Protein AF-M0CZT0-F1 (afdb_monomer_lite)

pLDDT: mean 74.94, std 19.41, range [30.17, 92.62]

Secondary structure (DSSP, 8-state):
------PPP---------SS-----PPPPP--SS-SHHHHHHHHHHHHTTS--TTPPEE--SSSHHHHHHHTT--EE--STTHHHHHHHHHHHHHHHHHHHHH----HHHHHHHHHHHHHIIIII---GGGTT--HHHH--

Radius of gyration: 19.96 Å; chains: 1; bounding box: 60×38×50 Å

Sequence (141 aa):
MVNSLLERPSTSRSASSHNGFIRLRAPFAELFKRHGTDPAAAFLHGVVEKHDCEDTVFLVDQFGYRTALSRLGLSGWVDYTNRNLIKEWFHTLKMRVDRFHNSWVGSRLSVCQWIALFIHYYNDQRPHQALNGRRPVEEVN

InterPro domains:
  IPR012337 Ribonuclease H-like superfamily [SSF53098] (55-138)

Foldseek 3Di:
DDDDDDDDDDPDDDDDDDDPDPPPVQDFDDDDPDDFQVVLLVVVVVVVVVAPCVVPEDADDDDRNVVSCVVVVHHYDHDDPPVPVVVVVVVVVVVVVVVCCVVDVDDPVVVRRVVSVVCCCQAPPAQDVVVVGDHNVVVGD

Structure (mmCIF, N/CA/C/O backbone):
data_AF-M0CZT0-F1
#
_entry.id   AF-M0CZT0-F1
#
loop_
_atom_site.group_PDB
_atom_site.id
_atom_site.type_symbol
_atom_site.label_atom_id
_atom_site.label_alt_id
_atom_site.label_comp_id
_atom_site.label_asym_id
_atom_site.label_entity_id
_atom_site.label_seq_id
_atom_site.pdbx_PDB_ins_code
_atom_site.Cartn_x
_atom_site.Cartn_y
_atom_site.Cartn_z
_atom_site.occupancy
_atom_site.B_iso_or_equiv
_atom_site.auth_seq_id
_atom_site.auth_comp_id
_atom_site.auth_asym_id
_atom_site.auth_atom_id
_atom_site.pdbx_PDB_model_num
ATOM 1 N N . MET A 1 1 ? -41.403 13.357 -18.888 1.00 36.09 1 MET A N 1
ATOM 2 C CA . MET A 1 1 ? -41.612 11.971 -19.351 1.00 36.09 1 MET A CA 1
ATOM 3 C C . MET A 1 1 ? -40.492 11.659 -20.339 1.00 36.09 1 MET A C 1
ATOM 5 O O . MET A 1 1 ? -40.432 12.296 -21.374 1.00 36.09 1 MET A O 1
ATOM 9 N N . VAL A 1 2 ? -39.549 10.834 -19.871 1.00 35.09 2 VAL A N 1
ATOM 10 C CA . VAL A 1 2 ? -38.412 10.114 -20.494 1.00 35.09 2 VAL A CA 1
ATOM 11 C C . VAL A 1 2 ? -37.753 10.651 -21.783 1.00 35.09 2 VAL A C 1
ATOM 13 O O . VAL A 1 2 ? -38.339 10.657 -22.859 1.00 35.09 2 VAL A O 1
ATOM 16 N N . ASN A 1 3 ? -36.463 10.980 -21.631 1.00 30.17 3 ASN A N 1
ATOM 17 C CA . ASN A 1 3 ? -35.462 11.281 -22.657 1.00 30.17 3 ASN A CA 1
ATOM 18 C C . ASN A 1 3 ? -34.807 10.012 -23.248 1.00 30.17 3 ASN A C 1
ATOM 20 O O . ASN A 1 3 ? -34.552 9.049 -22.531 1.00 30.17 3 ASN A O 1
ATOM 24 N N . SER A 1 4 ? -34.476 10.111 -24.540 1.00 34.97 4 SER A N 1
ATOM 25 C CA . SER A 1 4 ? -33.361 9.505 -25.297 1.00 34.97 4 SER A CA 1
ATOM 26 C C . SER A 1 4 ? -32.966 8.034 -25.060 1.00 34.97 4 SER A C 1
ATOM 28 O O . SER A 1 4 ? -32.257 7.693 -24.113 1.00 34.97 4 SER A O 1
ATOM 30 N N . LEU A 1 5 ? -33.292 7.202 -26.052 1.00 35.22 5 LEU A N 1
ATOM 31 C CA . LEU A 1 5 ? -32.702 5.889 -26.312 1.00 35.22 5 LEU A CA 1
ATOM 32 C C . LEU A 1 5 ? -31.258 6.050 -26.822 1.00 35.22 5 LEU A C 1
ATOM 34 O O . LEU A 1 5 ? -31.036 6.411 -27.975 1.00 35.22 5 LEU A O 1
ATOM 38 N N . LEU A 1 6 ? -30.282 5.777 -25.958 1.00 36.22 6 LEU A N 1
ATOM 39 C CA . LEU A 1 6 ? -28.913 5.452 -26.355 1.00 36.22 6 LEU A CA 1
ATOM 40 C C . LEU A 1 6 ? -28.844 3.943 -26.591 1.00 36.22 6 LEU A C 1
ATOM 42 O O . LEU A 1 6 ? -29.048 3.144 -25.673 1.00 36.22 6 LEU A O 1
ATOM 46 N N . GLU A 1 7 ? -28.593 3.569 -27.842 1.00 32.47 7 GLU A N 1
ATOM 47 C CA . GLU A 1 7 ? -28.355 2.192 -28.253 1.00 32.47 7 GLU A CA 1
ATOM 48 C C . GLU A 1 7 ? -27.198 1.570 -27.459 1.00 32.47 7 GLU A C 1
ATOM 50 O O . GLU A 1 7 ? -26.125 2.154 -27.299 1.00 32.47 7 GLU A O 1
ATOM 55 N N . ARG A 1 8 ? -27.422 0.353 -26.958 1.00 32.31 8 ARG A N 1
ATOM 56 C CA . ARG A 1 8 ? -26.391 -0.476 -26.328 1.00 32.31 8 ARG A CA 1
ATOM 57 C C . ARG A 1 8 ? -25.632 -1.229 -27.424 1.00 32.31 8 ARG A C 1
ATOM 59 O O . ARG A 1 8 ? -26.262 -2.042 -28.099 1.00 32.31 8 ARG A O 1
ATOM 66 N N . PRO A 1 9 ? -24.305 -1.079 -27.578 1.00 31.08 9 PRO A N 1
ATOM 67 C CA . PRO A 1 9 ? -23.552 -2.008 -28.401 1.00 31.08 9 PRO A CA 1
ATOM 68 C C . PRO A 1 9 ? -23.356 -3.324 -27.638 1.00 31.08 9 PRO A C 1
ATOM 70 O O . PRO A 1 9 ? -22.713 -3.388 -26.590 1.00 31.08 9 PRO A O 1
ATOM 73 N N . SER A 1 10 ? -23.934 -4.382 -28.194 1.00 35.19 10 SER A N 1
ATOM 74 C CA . SER A 1 10 ? -23.737 -5.785 -27.841 1.00 35.19 10 SER A CA 1
ATOM 75 C C . SER A 1 10 ? -22.260 -6.185 -27.937 1.00 35.19 10 SER A C 1
ATOM 77 O O . SER A 1 10 ? -21.698 -6.290 -29.028 1.00 35.19 10 SER A O 1
ATOM 79 N N . THR A 1 11 ? -21.619 -6.450 -26.800 1.00 37.16 11 THR A N 1
ATOM 80 C CA . THR A 1 11 ? -20.253 -6.981 -26.728 1.00 37.16 11 THR A CA 1
ATOM 81 C C . THR A 1 11 ? -20.249 -8.509 -26.773 1.00 37.16 11 THR A C 1
ATOM 83 O O . THR A 1 11 ? -20.018 -9.182 -25.776 1.00 37.16 11 THR A O 1
ATOM 86 N N . SER A 1 12 ? -20.426 -9.077 -27.966 1.00 42.62 12 SER A N 1
ATOM 87 C CA . SER A 1 12 ? -19.854 -10.388 -28.287 1.00 42.62 12 SER A CA 1
ATOM 88 C C . SER A 1 12 ? -18.605 -10.158 -29.133 1.00 42.62 12 SER A C 1
ATOM 90 O O . SER A 1 12 ? -18.692 -9.951 -30.344 1.00 42.62 12 SER A O 1
ATOM 92 N N . ARG A 1 13 ? -17.419 -10.160 -28.517 1.00 36.72 13 ARG A N 1
ATOM 93 C CA . ARG A 1 13 ? -16.174 -10.233 -29.287 1.00 36.72 13 ARG A CA 1
ATOM 94 C C . ARG A 1 13 ? -15.192 -11.191 -28.631 1.00 36.72 13 ARG A C 1
ATOM 96 O O . ARG A 1 13 ? -14.647 -10.931 -27.566 1.00 36.72 13 ARG A O 1
ATOM 103 N N . SER A 1 14 ? -15.063 -12.317 -29.326 1.00 34.00 14 SER A N 1
ATOM 104 C CA . SER A 1 14 ? -14.096 -13.398 -29.189 1.00 34.00 14 SER A CA 1
ATOM 105 C C . SER A 1 14 ? -12.720 -12.932 -28.699 1.00 34.00 14 SER A C 1
ATOM 107 O O . SER A 1 14 ? -12.119 -12.011 -29.259 1.00 34.00 14 SER A O 1
ATOM 109 N N . ALA A 1 15 ? -12.224 -13.604 -27.659 1.00 36.94 15 ALA A N 1
ATOM 110 C CA . ALA A 1 15 ? -10.839 -13.530 -27.230 1.00 36.94 15 ALA A CA 1
ATOM 111 C C . ALA A 1 15 ? -9.956 -14.222 -28.282 1.00 36.94 15 ALA A C 1
ATOM 113 O O . ALA A 1 15 ? -9.903 -15.448 -28.355 1.00 36.94 15 ALA A O 1
ATOM 114 N N . SER A 1 16 ? -9.270 -13.433 -29.112 1.00 33.03 16 SER A N 1
ATOM 115 C CA . SER A 1 16 ? -8.230 -13.949 -30.002 1.00 33.03 16 SER A CA 1
ATOM 116 C C . SER A 1 16 ? -6.952 -14.181 -29.197 1.00 33.03 16 SER A C 1
ATOM 118 O O . SER A 1 16 ? -6.332 -13.238 -28.703 1.00 33.03 16 SER A O 1
ATOM 120 N N . SER A 1 17 ? -6.589 -15.453 -29.051 1.00 42.00 17 SER A N 1
ATOM 121 C CA . SER A 1 17 ? -5.305 -15.906 -28.524 1.00 42.00 17 SER A CA 1
ATOM 122 C C . SER A 1 17 ? -4.264 -15.806 -29.633 1.00 42.00 17 SER A C 1
ATOM 124 O O . SER A 1 17 ? -4.270 -16.626 -30.545 1.00 42.00 17 SER A O 1
ATOM 126 N N . HIS A 1 18 ? -3.396 -14.798 -29.579 1.00 40.22 18 HIS A N 1
ATOM 127 C CA . HIS A 1 18 ? -2.131 -14.782 -30.311 1.00 40.22 18 HIS A CA 1
ATOM 128 C C . HIS A 1 18 ? -1.061 -14.222 -29.367 1.00 40.22 18 HIS A C 1
ATOM 130 O O . HIS A 1 18 ? -1.141 -13.072 -28.943 1.00 40.22 18 HIS A O 1
ATOM 136 N N . ASN A 1 19 ? -0.086 -15.077 -29.047 1.00 35.31 19 ASN A N 1
ATOM 137 C CA . ASN A 1 19 ? 0.927 -14.971 -27.991 1.00 35.31 19 ASN A CA 1
ATOM 138 C C . ASN A 1 19 ? 0.363 -15.071 -26.568 1.00 35.31 19 ASN A C 1
ATOM 140 O O . ASN A 1 19 ? -0.410 -14.227 -26.134 1.00 35.31 19 ASN A O 1
ATOM 144 N N . GLY A 1 20 ? 0.782 -16.116 -25.845 1.00 37.62 20 GLY A N 1
ATOM 145 C CA . GLY A 1 20 ? 0.309 -16.549 -24.522 1.00 37.62 20 GLY A CA 1
ATOM 146 C C . GLY A 1 20 ? 0.552 -15.589 -23.351 1.00 37.62 20 GLY A C 1
ATOM 147 O O . GLY A 1 20 ? 0.998 -16.010 -22.292 1.00 37.62 20 GLY A O 1
ATOM 148 N N . PHE A 1 21 ? 0.221 -14.313 -23.510 1.00 36.91 21 PHE A N 1
ATOM 149 C CA . PHE A 1 21 ? -0.053 -13.398 -22.420 1.00 36.91 21 PHE A CA 1
ATOM 150 C C . PHE A 1 21 ? -1.561 -13.207 -22.361 1.00 36.91 21 PHE A C 1
ATOM 152 O O . PHE A 1 21 ? -2.142 -12.426 -23.115 1.00 36.91 21 PHE A O 1
ATOM 159 N N . ILE A 1 22 ? -2.209 -13.914 -21.434 1.00 38.25 22 ILE A N 1
ATOM 160 C CA . ILE A 1 22 ? -3.536 -13.510 -20.985 1.00 38.25 22 ILE A CA 1
ATOM 161 C C . ILE A 1 22 ? -3.362 -12.071 -20.501 1.00 38.25 22 ILE A C 1
ATOM 163 O O . ILE A 1 22 ? -2.697 -11.823 -19.494 1.00 38.25 22 ILE A O 1
ATOM 167 N N . ARG A 1 23 ? -3.925 -11.107 -21.236 1.00 39.97 23 ARG A N 1
ATOM 168 C CA . ARG A 1 23 ? -4.093 -9.738 -20.755 1.00 39.97 23 ARG A CA 1
ATOM 169 C C . ARG A 1 23 ? -5.163 -9.788 -19.672 1.00 39.97 23 ARG A C 1
ATOM 171 O O . ARG A 1 23 ? -6.283 -9.328 -19.868 1.00 39.97 23 ARG A O 1
ATOM 178 N N . LEU A 1 24 ? -4.817 -10.380 -18.528 1.00 43.03 24 LEU A N 1
ATOM 179 C CA . LEU A 1 24 ? -5.496 -10.082 -17.286 1.00 43.03 24 LEU A CA 1
ATOM 180 C C . LEU A 1 24 ? -5.451 -8.562 -17.210 1.00 43.03 24 LEU A C 1
ATOM 182 O O . LEU A 1 24 ? -4.392 -7.955 -17.403 1.00 43.03 24 LEU A O 1
ATOM 186 N N . ARG A 1 25 ? -6.613 -7.937 -17.044 1.00 45.91 25 ARG A N 1
ATOM 187 C CA . ARG A 1 25 ? -6.703 -6.534 -16.665 1.00 45.91 25 ARG A CA 1
ATOM 188 C C . ARG A 1 25 ? -5.996 -6.447 -15.315 1.00 45.91 25 ARG A C 1
ATOM 190 O O . ARG A 1 25 ? -6.615 -6.666 -14.284 1.00 45.91 25 ARG A O 1
ATOM 197 N N . ALA A 1 26 ? -4.673 -6.295 -15.353 1.00 48.03 26 ALA A N 1
ATOM 198 C CA . ALA A 1 26 ? -3.844 -6.349 -14.170 1.00 48.03 26 ALA A CA 1
ATOM 199 C C . ALA A 1 26 ? -4.351 -5.254 -13.228 1.00 48.03 26 ALA A C 1
ATOM 201 O O . ALA A 1 26 ? -4.651 -4.154 -13.715 1.00 48.03 26 ALA A O 1
ATOM 202 N N . PRO A 1 27 ? -4.490 -5.533 -11.923 1.00 56.06 27 PRO A N 1
ATOM 203 C CA . PRO A 1 27 ? -4.814 -4.484 -10.969 1.00 56.06 27 PRO A CA 1
ATOM 204 C C . PRO A 1 27 ? -3.806 -3.349 -11.168 1.00 56.06 27 PRO A C 1
ATOM 206 O O . PRO A 1 27 ? -2.605 -3.582 -11.220 1.00 56.06 27 PRO A O 1
ATOM 209 N N . PHE A 1 28 ? -4.265 -2.124 -11.409 1.00 60.41 28 PHE A N 1
ATOM 210 C CA . PHE A 1 28 ? -3.329 -1.037 -11.677 1.00 60.41 28 PHE A CA 1
ATOM 211 C C . PHE A 1 28 ? -2.720 -0.576 -10.351 1.00 60.41 28 PHE A C 1
ATOM 213 O O . PHE A 1 28 ? -3.441 -0.133 -9.459 1.00 60.41 28 PHE A O 1
ATOM 220 N N . ALA A 1 29 ? -1.400 -0.700 -10.218 1.00 74.56 29 ALA A N 1
ATOM 221 C CA . ALA A 1 29 ? -0.653 -0.132 -9.105 1.00 74.56 29 ALA A CA 1
ATOM 222 C C . ALA A 1 29 ? -0.207 1.291 -9.456 1.00 74.56 29 ALA A C 1
ATOM 224 O O . ALA A 1 29 ? 0.459 1.514 -10.473 1.00 74.56 29 ALA A O 1
ATOM 225 N N . GLU A 1 30 ? -0.551 2.248 -8.602 1.00 79.44 30 GLU A N 1
ATOM 226 C CA . GLU A 1 30 ? -0.147 3.640 -8.762 1.00 79.44 30 GLU A CA 1
ATOM 227 C C . GLU A 1 30 ? 1.161 3.929 -8.013 1.00 79.44 30 GLU A C 1
ATOM 229 O O . GLU A 1 30 ? 1.393 3.437 -6.911 1.00 79.44 30 GLU A O 1
ATOM 234 N N . LEU A 1 31 ? 2.036 4.728 -8.632 1.00 82.38 31 LEU A N 1
ATOM 235 C CA . LEU A 1 31 ? 3.333 5.110 -8.073 1.00 82.38 31 LEU A CA 1
ATOM 236 C C . LEU A 1 31 ? 3.462 6.629 -7.991 1.00 82.38 31 LEU A C 1
ATOM 238 O O . LEU A 1 31 ? 3.538 7.321 -9.014 1.00 82.38 31 LEU A O 1
ATOM 242 N N . PHE A 1 32 ? 3.607 7.144 -6.777 1.00 82.62 32 PHE A N 1
ATOM 243 C CA . PHE A 1 32 ? 3.873 8.556 -6.538 1.00 82.62 32 PHE A CA 1
ATOM 244 C C . PHE A 1 32 ? 5.372 8.845 -6.681 1.00 82.62 32 PHE A C 1
ATOM 246 O O . PHE A 1 32 ? 6.215 8.136 -6.141 1.00 82.62 32 PHE A O 1
ATOM 253 N N . LYS A 1 33 ? 5.730 9.890 -7.440 1.00 81.00 33 LYS A N 1
ATOM 254 C CA . LYS A 1 33 ? 7.143 10.252 -7.690 1.00 81.00 33 LYS A CA 1
ATOM 255 C C . LYS A 1 33 ? 7.838 10.868 -6.472 1.00 81.00 33 LYS A C 1
ATOM 257 O O . LYS A 1 33 ? 9.062 10.924 -6.446 1.00 81.00 33 LYS A O 1
ATOM 262 N N . ARG A 1 34 ? 7.070 11.409 -5.527 1.00 84.62 34 ARG A N 1
ATOM 263 C CA . ARG A 1 34 ? 7.563 12.127 -4.348 1.00 84.62 34 ARG A CA 1
ATOM 264 C C . ARG A 1 34 ? 6.772 11.687 -3.126 1.00 84.62 34 ARG A C 1
ATOM 266 O O . ARG A 1 34 ? 5.600 11.344 -3.249 1.00 84.62 34 ARG A O 1
ATOM 273 N N . HIS A 1 35 ? 7.419 11.731 -1.969 1.00 83.12 35 HIS A N 1
ATOM 274 C CA . HIS A 1 35 ? 6.742 11.656 -0.680 1.00 83.12 35 HIS A CA 1
ATOM 275 C C . HIS A 1 35 ? 6.217 13.045 -0.288 1.00 83.12 35 HIS A C 1
ATOM 277 O O . HIS A 1 35 ? 6.707 14.063 -0.782 1.00 83.12 35 HIS A O 1
ATOM 283 N N . GLY A 1 36 ? 5.237 13.096 0.612 1.00 85.81 36 GLY A N 1
ATOM 284 C CA . GLY A 1 36 ? 4.696 14.346 1.145 1.00 85.81 36 GLY A CA 1
ATOM 285 C C . GLY A 1 36 ? 3.193 14.286 1.380 1.00 85.81 36 GLY A C 1
ATOM 286 O O . GLY A 1 36 ? 2.553 13.262 1.143 1.00 85.81 36 GLY A O 1
ATOM 287 N N . THR A 1 37 ? 2.635 15.408 1.827 1.00 89.25 37 THR A N 1
ATOM 288 C CA . THR A 1 37 ? 1.223 15.515 2.210 1.00 89.25 37 THR A CA 1
ATOM 289 C 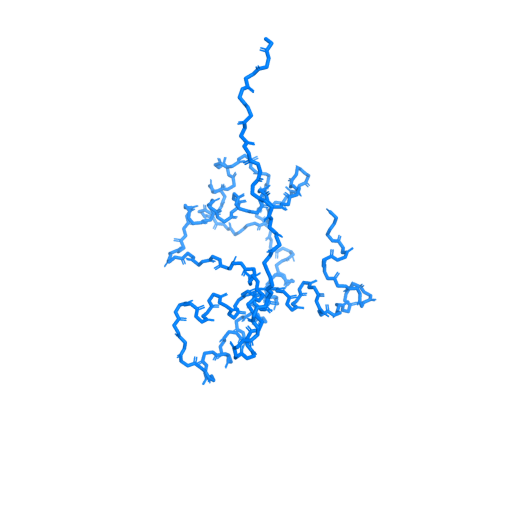C . THR A 1 37 ? 0.267 15.285 1.040 1.00 89.25 37 THR A C 1
ATOM 291 O O . THR A 1 37 ? -0.704 14.555 1.208 1.00 89.25 37 THR A O 1
ATOM 294 N N . ASP A 1 38 ? 0.523 15.859 -0.143 1.00 89.31 38 ASP A N 1
ATOM 295 C CA . ASP A 1 38 ? -0.397 15.709 -1.285 1.00 89.31 38 ASP A CA 1
ATOM 296 C C . ASP A 1 38 ? -0.422 14.267 -1.827 1.00 89.31 38 ASP A C 1
ATOM 298 O O . ASP A 1 38 ? -1.514 13.719 -1.969 1.00 89.31 38 ASP A O 1
ATOM 302 N N . PRO A 1 39 ? 0.730 13.591 -2.047 1.00 89.88 39 PRO A N 1
ATOM 303 C CA . PRO A 1 39 ? 0.739 12.167 -2.386 1.00 89.88 39 PRO A CA 1
ATOM 304 C C . PRO A 1 39 ? 0.058 11.284 -1.335 1.00 89.88 39 PRO A C 1
ATOM 306 O O . PRO A 1 39 ? -0.648 10.346 -1.689 1.00 89.88 39 PRO A O 1
ATOM 309 N N . ALA A 1 40 ? 0.238 11.588 -0.045 1.00 88.50 40 ALA A N 1
ATOM 310 C CA . ALA A 1 40 ? -0.422 10.850 1.027 1.00 88.50 40 ALA A CA 1
ATOM 311 C C . ALA A 1 40 ? -1.944 11.041 1.014 1.00 88.50 40 ALA A C 1
ATOM 313 O O . ALA A 1 40 ? -2.675 10.072 1.180 1.00 88.50 40 ALA A O 1
ATOM 314 N N . ALA A 1 41 ? -2.424 12.266 0.783 1.00 90.50 41 ALA A N 1
ATOM 315 C CA . ALA A 1 41 ? -3.851 12.547 0.666 1.00 90.50 41 ALA A CA 1
ATOM 316 C C . ALA A 1 41 ? -4.461 11.848 -0.559 1.00 90.50 41 ALA A C 1
ATOM 318 O O . ALA A 1 41 ? -5.520 11.246 -0.442 1.00 90.50 41 ALA A O 1
ATOM 319 N N . ALA A 1 42 ? -3.778 11.852 -1.708 1.00 90.62 42 ALA A N 1
ATOM 320 C CA . ALA A 1 42 ? -4.229 11.121 -2.894 1.00 90.62 42 ALA A CA 1
ATOM 321 C C . ALA A 1 42 ? -4.291 9.601 -2.651 1.00 90.62 42 ALA A C 1
ATOM 323 O O . ALA A 1 42 ? -5.267 8.953 -3.022 1.00 90.62 42 ALA A O 1
ATOM 324 N N . PHE A 1 43 ? -3.281 9.038 -1.978 1.00 88.56 43 PHE A N 1
ATOM 325 C CA . PHE A 1 43 ? -3.289 7.631 -1.578 1.00 88.56 43 PHE A CA 1
ATOM 326 C C . PHE A 1 43 ? -4.469 7.308 -0.651 1.00 88.56 43 PHE A C 1
ATOM 328 O O . PHE A 1 43 ? -5.212 6.370 -0.923 1.00 88.56 43 PHE A O 1
ATOM 335 N N . LEU A 1 44 ? -4.665 8.096 0.410 1.00 89.75 44 LEU A N 1
ATOM 336 C CA . LEU A 1 44 ? -5.750 7.896 1.373 1.00 89.75 44 LEU A CA 1
ATOM 337 C C . LEU A 1 44 ? -7.128 8.051 0.726 1.00 89.75 44 LEU A C 1
ATOM 339 O O . LEU A 1 44 ? -8.007 7.245 1.003 1.00 89.75 44 LEU A O 1
ATOM 343 N N . HIS A 1 45 ? -7.297 9.018 -0.179 1.00 90.56 45 HIS A N 1
ATOM 344 C CA . HIS A 1 45 ? -8.521 9.169 -0.965 1.00 90.56 45 HIS A CA 1
ATOM 345 C C . HIS A 1 45 ? -8.845 7.886 -1.742 1.00 90.56 45 HIS A C 1
ATOM 347 O O . HIS A 1 45 ? -9.948 7.361 -1.655 1.00 90.56 45 HIS A O 1
ATOM 353 N N . GLY A 1 46 ? -7.856 7.321 -2.440 1.00 89.56 46 GLY A N 1
ATOM 354 C CA . GLY A 1 46 ? -8.042 6.067 -3.169 1.00 89.56 46 GLY A CA 1
ATOM 355 C C . GLY A 1 46 ? -8.305 4.852 -2.270 1.00 89.56 46 GLY A C 1
ATOM 356 O O . GLY A 1 46 ? -8.875 3.874 -2.747 1.00 89.56 46 GLY A O 1
ATOM 357 N N . VAL A 1 47 ? -7.889 4.884 -0.998 1.00 88.00 47 VAL A N 1
ATOM 358 C CA . VAL A 1 47 ? -8.229 3.847 -0.009 1.00 88.00 47 VAL A CA 1
ATOM 359 C C . VAL A 1 47 ? -9.698 3.963 0.389 1.00 88.00 47 VAL A C 1
ATOM 361 O O . VAL A 1 47 ? -10.414 2.972 0.290 1.00 88.00 47 VAL A O 1
ATOM 364 N N . VAL A 1 48 ? -10.160 5.160 0.760 1.00 90.31 48 VAL A N 1
ATOM 365 C CA . VAL A 1 48 ? -11.550 5.372 1.208 1.00 90.31 48 VAL A CA 1
ATOM 366 C C . VAL A 1 48 ? -12.575 5.249 0.079 1.00 90.31 48 VAL A C 1
ATOM 368 O O . VAL A 1 48 ? -13.725 4.929 0.332 1.00 90.31 48 VAL A O 1
ATOM 371 N N . GLU A 1 49 ? -12.172 5.442 -1.180 1.00 90.38 49 GLU A N 1
ATOM 372 C CA . GLU A 1 49 ? -13.029 5.137 -2.336 1.00 90.38 49 GLU A CA 1
ATOM 373 C C . GLU A 1 49 ? -13.225 3.631 -2.563 1.00 90.38 49 GLU A C 1
ATOM 375 O O . GLU A 1 49 ? -14.208 3.223 -3.179 1.00 90.38 49 GLU A O 1
ATOM 380 N N . LYS A 1 50 ? -12.263 2.801 -2.143 1.00 86.94 50 LYS A N 1
ATOM 381 C CA . LYS A 1 50 ? -12.246 1.357 -2.434 1.00 86.94 50 LYS A CA 1
ATOM 382 C C . LYS A 1 50 ? -12.706 0.493 -1.271 1.00 86.94 50 LYS A C 1
ATOM 384 O O . LYS A 1 50 ? -13.045 -0.666 -1.497 1.00 86.94 50 LYS A O 1
ATOM 389 N N . HIS A 1 51 ? -12.661 1.026 -0.058 1.00 84.94 51 HIS A N 1
ATOM 390 C CA . HIS A 1 51 ? -12.907 0.291 1.170 1.00 84.94 51 HIS A CA 1
ATOM 391 C C . HIS A 1 51 ? -13.828 1.096 2.074 1.00 84.94 51 HIS A C 1
ATOM 393 O O . HIS A 1 51 ? -13.649 2.307 2.204 1.00 84.94 51 HIS A O 1
ATOM 399 N N . ASP A 1 52 ? -14.761 0.412 2.734 1.00 86.12 52 ASP A N 1
ATOM 400 C CA . ASP A 1 52 ? -15.525 1.026 3.811 1.00 86.12 52 ASP A CA 1
ATOM 401 C C . ASP A 1 52 ? -14.580 1.372 4.971 1.00 86.12 52 ASP A C 1
ATOM 403 O O . ASP A 1 52 ? -13.874 0.518 5.509 1.00 86.12 52 ASP A O 1
ATOM 407 N N . CYS A 1 53 ? -14.508 2.663 5.283 1.00 86.44 53 CYS A N 1
ATOM 408 C CA . CYS A 1 53 ? -13.594 3.229 6.267 1.00 86.44 53 CYS A CA 1
ATOM 409 C C . CYS A 1 53 ? -14.333 4.034 7.344 1.00 86.44 53 CYS A C 1
ATOM 411 O O . CYS A 1 53 ? -13.665 4.748 8.092 1.00 86.44 53 CYS A O 1
ATOM 413 N N . GLU A 1 54 ? -15.669 3.950 7.428 1.00 84.94 54 GLU A N 1
ATOM 414 C CA . GLU A 1 54 ? -16.473 4.775 8.345 1.00 84.94 54 GLU A CA 1
ATOM 415 C C . GLU A 1 54 ? -16.016 4.630 9.807 1.00 84.94 54 GLU A C 1
ATOM 417 O O . GLU A 1 54 ? -15.743 5.631 10.470 1.00 84.94 54 GLU A O 1
ATOM 422 N N . ASP A 1 55 ? -15.797 3.391 10.258 1.00 84.00 55 ASP A N 1
ATOM 423 C CA . ASP A 1 55 ? -15.330 3.069 11.616 1.00 84.00 55 ASP A CA 1
ATOM 424 C C . ASP A 1 55 ? -13.810 2.808 11.703 1.00 84.00 55 ASP A C 1
ATOM 426 O O . ASP A 1 55 ? -13.301 2.242 12.675 1.00 84.00 55 ASP A O 1
ATOM 430 N N . THR A 1 56 ? -13.040 3.209 10.684 1.00 85.75 56 THR A N 1
ATOM 431 C CA . THR A 1 56 ? -11.593 2.948 10.633 1.00 85.75 56 THR A CA 1
ATOM 432 C C . THR A 1 56 ? -10.774 4.069 11.275 1.00 85.75 56 THR A C 1
ATOM 434 O O . THR A 1 56 ? -10.917 5.249 10.949 1.00 85.75 56 THR A O 1
ATOM 437 N N . VAL A 1 57 ? -9.826 3.683 12.137 1.00 86.44 57 VAL A N 1
ATOM 438 C CA . VAL A 1 57 ? -8.802 4.576 12.703 1.00 86.44 57 VAL A CA 1
ATOM 439 C C . VAL A 1 57 ? -7.471 4.362 11.989 1.00 86.44 57 VAL A C 1
ATOM 441 O O . VAL A 1 57 ? -6.863 3.293 12.077 1.00 86.44 57 VAL A O 1
ATOM 444 N N . PHE A 1 58 ? -6.973 5.398 11.314 1.00 86.69 58 PHE A N 1
ATOM 445 C CA . PHE A 1 58 ? -5.691 5.333 10.617 1.00 86.69 58 PHE A CA 1
ATOM 446 C C . PHE A 1 58 ? -4.512 5.543 11.571 1.00 86.69 58 PHE A C 1
ATOM 448 O O . PHE A 1 58 ? -4.435 6.531 12.307 1.00 86.69 58 PHE A O 1
ATOM 455 N N . LEU A 1 59 ? -3.536 4.639 11.495 1.00 85.00 59 LEU A N 1
ATOM 456 C CA . LEU A 1 59 ? -2.265 4.762 12.203 1.00 85.00 59 LEU A CA 1
ATOM 457 C C . LEU A 1 59 ? -1.226 5.390 11.272 1.00 85.00 59 LEU A C 1
ATOM 459 O O . LEU A 1 59 ? -0.876 4.816 10.242 1.00 85.00 59 LEU A O 1
ATOM 463 N N . VAL A 1 60 ? -0.722 6.569 11.636 1.00 79.88 60 VAL A N 1
ATOM 464 C CA . VAL A 1 60 ? 0.260 7.314 10.830 1.00 79.88 60 VAL A CA 1
ATOM 465 C C . VAL A 1 60 ? 1.493 7.691 11.641 1.00 79.88 60 VAL A C 1
ATOM 467 O O . VAL A 1 60 ? 1.447 7.802 12.869 1.00 79.88 60 VAL A O 1
ATOM 470 N N . ASP A 1 61 ? 2.613 7.913 10.950 1.00 77.31 61 ASP A N 1
ATOM 471 C CA . ASP A 1 61 ? 3.788 8.517 11.579 1.00 77.31 61 ASP A CA 1
ATOM 472 C C . ASP A 1 61 ? 3.567 10.013 11.874 1.00 77.31 61 ASP A C 1
ATOM 474 O O . ASP A 1 61 ? 2.615 10.638 11.393 1.00 77.31 61 ASP A O 1
ATOM 478 N N . GLN A 1 62 ? 4.450 10.598 12.683 1.00 73.31 62 GLN A N 1
ATOM 479 C CA . GLN A 1 62 ? 4.436 12.031 12.960 1.00 73.31 62 GLN A CA 1
ATOM 480 C C . GLN A 1 62 ? 4.706 12.858 11.696 1.00 73.31 62 GLN A C 1
ATOM 482 O O . GLN A 1 62 ? 5.413 12.414 10.799 1.00 73.31 62 GLN A O 1
ATOM 487 N N . PHE A 1 63 ? 4.196 14.097 11.709 1.00 67.62 63 PHE A N 1
ATOM 488 C CA . PHE A 1 63 ? 4.386 15.165 10.715 1.00 67.62 63 PHE A CA 1
ATOM 489 C C . PHE A 1 63 ? 4.018 14.823 9.250 1.00 67.62 63 PHE A C 1
ATOM 491 O O . PHE A 1 63 ? 4.281 13.753 8.717 1.00 67.62 63 PHE A O 1
ATOM 498 N N . GLY A 1 64 ? 3.361 15.764 8.563 1.00 70.88 64 GLY A N 1
ATOM 499 C CA . GLY A 1 64 ? 2.934 15.635 7.158 1.00 70.88 64 GLY A CA 1
ATOM 500 C C . GLY A 1 64 ? 1.727 14.713 6.930 1.00 70.88 64 GLY A C 1
ATOM 501 O O . GLY A 1 64 ? 0.741 15.133 6.329 1.00 70.88 64 GLY A O 1
ATOM 502 N N . TYR A 1 65 ? 1.743 13.491 7.466 1.00 76.94 65 TYR A N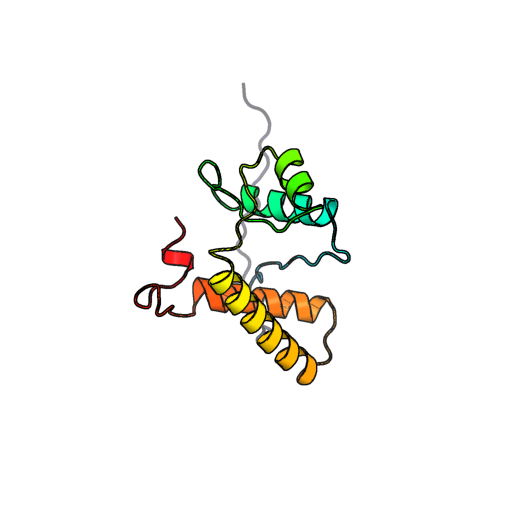 1
ATOM 503 C CA . TYR A 1 65 ? 0.674 12.503 7.259 1.00 76.94 65 TYR A CA 1
ATOM 504 C C . TYR A 1 65 ? -0.596 12.795 8.067 1.00 76.94 65 TYR A C 1
ATOM 506 O O . TYR A 1 65 ? -1.699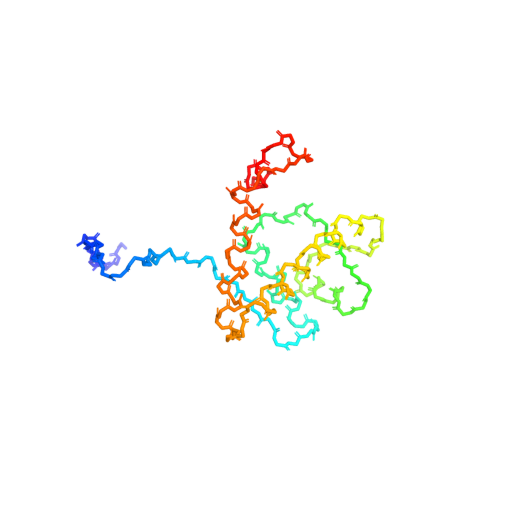 12.590 7.568 1.00 76.94 65 TYR A O 1
ATOM 514 N N . ARG A 1 66 ? -0.469 13.382 9.266 1.00 84.19 66 ARG A N 1
ATOM 515 C CA . ARG A 1 66 ? -1.629 13.901 10.017 1.00 84.19 66 ARG A CA 1
ATOM 516 C C . ARG A 1 66 ? -2.404 14.957 9.233 1.00 84.19 66 ARG A C 1
ATOM 518 O O . ARG A 1 66 ? -3.626 14.952 9.245 1.00 84.19 66 ARG A O 1
ATOM 525 N N . THR A 1 67 ? -1.702 15.828 8.510 1.00 87.38 67 THR A N 1
ATOM 526 C CA . THR A 1 67 ? -2.338 16.848 7.667 1.00 87.38 67 THR A CA 1
ATOM 527 C C . THR A 1 67 ? -3.122 16.214 6.518 1.00 87.38 67 THR A C 1
ATOM 529 O O . THR A 1 67 ? -4.172 16.731 6.150 1.00 87.38 67 THR A O 1
ATOM 532 N N . ALA A 1 68 ? -2.650 15.090 5.971 1.00 88.31 68 ALA A N 1
ATOM 533 C CA . ALA A 1 68 ? -3.383 14.348 4.949 1.00 88.31 68 ALA A CA 1
ATOM 534 C C . ALA A 1 68 ? -4.688 13.746 5.501 1.00 88.31 68 ALA A C 1
ATOM 536 O O . ALA A 1 68 ? -5.719 13.875 4.849 1.00 88.31 68 ALA A O 1
ATOM 537 N N . LEU A 1 69 ? -4.670 13.188 6.720 1.00 88.69 69 LEU A N 1
ATOM 538 C CA . LEU A 1 69 ? -5.886 12.720 7.402 1.00 88.69 69 LEU A CA 1
ATOM 539 C C . LEU A 1 69 ? -6.883 13.862 7.630 1.00 88.69 69 LEU A C 1
ATOM 541 O O . LEU A 1 69 ? -8.045 13.748 7.249 1.00 88.69 69 LEU A O 1
ATOM 545 N N . SER A 1 70 ? -6.421 14.994 8.177 1.00 87.56 70 SER A N 1
ATOM 546 C CA . SER A 1 70 ? -7.282 16.154 8.443 1.00 87.56 70 SER A CA 1
ATOM 547 C C . SER A 1 70 ? -7.935 16.714 7.178 1.00 87.56 70 SER A C 1
ATOM 549 O O . SER A 1 70 ? -9.088 17.12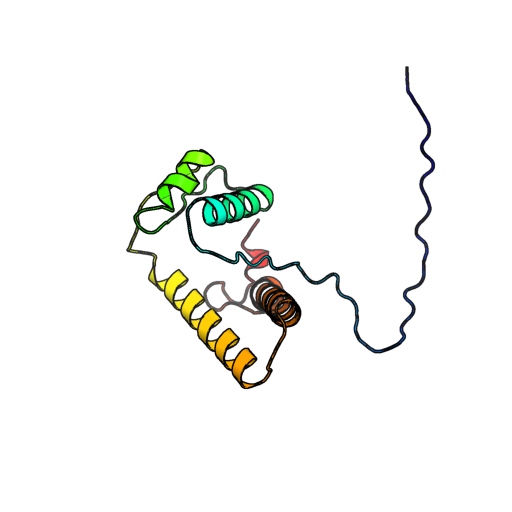8 7.229 1.00 87.56 70 SER A O 1
ATOM 551 N N . ARG A 1 71 ? -7.234 16.709 6.036 1.00 91.12 71 ARG A N 1
ATOM 552 C CA . ARG A 1 71 ? -7.792 17.159 4.747 1.00 91.12 71 ARG A CA 1
ATOM 553 C C . ARG A 1 71 ? -8.954 16.299 4.253 1.00 91.12 71 ARG A C 1
ATOM 555 O O . ARG A 1 71 ? -9.786 16.807 3.513 1.00 91.12 71 ARG A O 1
ATOM 562 N N . LEU A 1 72 ? -8.986 15.028 4.639 1.00 89.31 72 LEU A N 1
ATOM 563 C CA . LEU A 1 72 ? -10.013 14.068 4.238 1.00 89.31 72 LEU A CA 1
ATOM 564 C C . LEU A 1 72 ? -11.054 13.819 5.340 1.00 89.31 72 LEU A C 1
ATOM 566 O O . LEU A 1 72 ? -11.933 12.987 5.158 1.00 89.31 72 LEU A O 1
ATOM 570 N N . GLY A 1 73 ? -10.956 14.509 6.483 1.00 89.31 73 GLY A N 1
ATOM 571 C CA . GLY A 1 73 ? -11.848 14.285 7.624 1.00 89.31 73 GLY A CA 1
ATOM 572 C C . GLY A 1 73 ? -11.691 12.907 8.275 1.00 89.31 73 GLY A C 1
ATOM 573 O O . GLY A 1 73 ? -12.612 12.447 8.941 1.00 89.31 73 GLY A O 1
ATOM 574 N N . LEU A 1 74 ? -10.547 12.241 8.086 1.00 89.19 74 LEU A N 1
ATOM 575 C CA . LEU A 1 74 ? -10.327 10.876 8.564 1.00 89.19 74 LEU A CA 1
ATOM 576 C C . LEU A 1 74 ? -9.867 10.849 10.017 1.00 89.19 74 LEU A C 1
ATOM 578 O O . LEU A 1 74 ? -9.041 11.663 10.447 1.00 89.19 74 LEU A O 1
ATOM 582 N N . SER A 1 75 ? -10.364 9.858 10.753 1.00 85.94 75 SER A N 1
ATOM 583 C CA . SER A 1 75 ? -9.926 9.599 12.117 1.00 85.94 75 SER A CA 1
ATOM 584 C C . SER A 1 75 ? -8.536 8.949 12.118 1.00 85.94 75 SER A C 1
ATOM 586 O O . SER A 1 75 ? -8.208 8.104 11.281 1.00 85.94 75 SER A O 1
ATOM 588 N N . GLY A 1 76 ? -7.674 9.354 13.048 1.00 81.56 76 GLY A N 1
ATOM 589 C CA . GLY A 1 76 ? -6.364 8.736 13.182 1.00 81.56 76 GLY A CA 1
ATOM 590 C C . GLY A 1 76 ? -5.537 9.311 14.315 1.00 81.56 76 GLY A C 1
ATOM 591 O O . GLY A 1 76 ? -5.710 10.456 14.738 1.00 81.56 76 GLY A O 1
ATOM 592 N N . TRP A 1 77 ? -4.596 8.510 14.799 1.00 76.88 77 TRP A N 1
ATOM 593 C CA . TRP A 1 77 ? -3.645 8.930 15.817 1.00 76.88 77 TRP A CA 1
ATOM 594 C C . TRP A 1 77 ? -2.245 8.409 15.509 1.00 76.88 77 TRP A C 1
ATOM 596 O O . TRP A 1 77 ? -2.017 7.617 14.595 1.00 76.88 77 TRP A O 1
ATOM 606 N N . VAL A 1 78 ? -1.278 8.891 16.285 1.00 72.00 78 VAL A N 1
ATOM 607 C CA . VAL A 1 78 ? 0.095 8.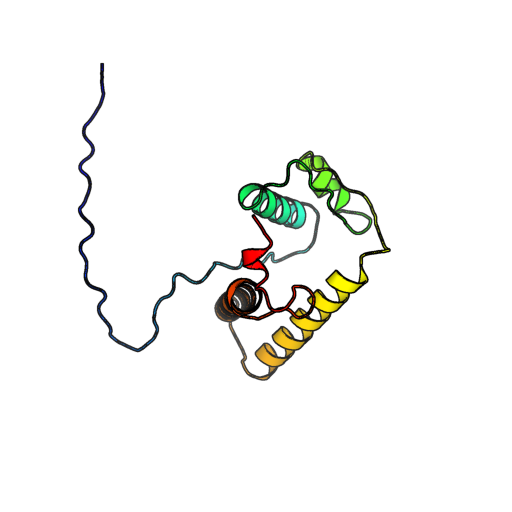390 16.203 1.00 72.00 78 VAL A CA 1
ATOM 608 C C . VAL A 1 78 ? 0.177 7.193 17.137 1.00 72.00 78 VAL A C 1
ATOM 610 O O . VAL A 1 78 ? 0.035 7.364 18.344 1.00 72.00 78 VAL A O 1
ATOM 613 N N . ASP A 1 79 ? 0.380 6.002 16.580 1.00 70.31 79 ASP A N 1
ATOM 614 C CA . ASP A 1 79 ? 0.628 4.781 17.347 1.00 70.31 79 ASP A CA 1
ATOM 615 C C . ASP A 1 79 ? 1.940 4.131 16.908 1.00 70.31 79 ASP A C 1
ATOM 617 O O . ASP A 1 79 ? 2.283 4.047 15.722 1.00 70.31 79 ASP A O 1
ATOM 621 N N . TYR A 1 80 ? 2.690 3.672 17.899 1.00 68.50 80 TYR A N 1
ATOM 622 C CA . TYR A 1 80 ? 3.955 2.972 17.727 1.00 68.50 80 TYR A CA 1
ATOM 623 C C . TYR A 1 80 ? 3.841 1.480 18.049 1.00 68.50 80 TYR A C 1
ATOM 625 O O . TYR A 1 80 ? 4.730 0.719 17.668 1.00 68.50 80 TYR A O 1
ATOM 633 N N . THR A 1 81 ? 2.750 1.062 18.694 1.00 64.00 81 THR A N 1
ATOM 634 C CA . THR A 1 81 ? 2.572 -0.265 19.290 1.00 64.00 81 THR A CA 1
ATOM 635 C C . THR A 1 81 ? 2.328 -1.324 18.221 1.00 64.00 81 THR A C 1
ATOM 637 O O . THR A 1 81 ? 3.006 -2.348 18.196 1.00 64.00 81 THR A O 1
ATOM 640 N N . ASN A 1 82 ? 1.454 -1.039 17.250 1.00 64.69 82 ASN A N 1
ATOM 641 C CA . ASN A 1 82 ? 1.115 -1.981 16.178 1.00 64.69 82 ASN A CA 1
ATOM 642 C C . ASN A 1 82 ? 2.004 -1.861 14.922 1.00 64.69 82 ASN A C 1
ATOM 644 O O . ASN A 1 82 ? 1.681 -2.384 13.854 1.00 64.69 82 ASN A O 1
ATOM 648 N N . ARG A 1 83 ? 3.166 -1.191 15.027 1.00 69.69 83 ARG A N 1
ATOM 649 C CA . ARG A 1 83 ? 4.094 -1.032 13.893 1.00 69.69 83 ARG A CA 1
ATOM 650 C C . ARG A 1 83 ? 4.756 -2.332 13.460 1.00 69.69 83 ARG A C 1
ATOM 652 O O . ARG A 1 83 ? 5.251 -2.366 12.341 1.00 69.69 83 ARG A O 1
ATOM 659 N N . ASN A 1 84 ? 4.823 -3.360 14.305 1.00 76.44 84 ASN A N 1
ATOM 660 C CA . ASN A 1 84 ? 5.583 -4.568 13.971 1.00 76.44 84 ASN A CA 1
ATOM 661 C C . ASN A 1 84 ? 5.037 -5.267 12.728 1.00 76.44 84 ASN A C 1
ATOM 663 O O . ASN A 1 84 ? 5.805 -5.497 11.801 1.00 76.44 84 ASN A O 1
ATOM 667 N N . LEU A 1 85 ? 3.722 -5.477 12.643 1.00 77.38 85 LEU A N 1
ATOM 668 C CA . LEU A 1 85 ? 3.119 -6.135 11.482 1.00 77.38 85 LEU A CA 1
ATOM 669 C C . LEU A 1 85 ? 3.359 -5.338 10.194 1.00 77.38 85 LEU A C 1
ATOM 671 O O . LEU A 1 85 ? 3.819 -5.883 9.195 1.00 77.38 85 LEU A O 1
ATOM 675 N N . ILE A 1 86 ? 3.125 -4.024 10.221 1.00 79.62 86 ILE A N 1
ATOM 676 C CA . ILE A 1 86 ? 3.348 -3.163 9.052 1.00 79.62 86 ILE A CA 1
ATOM 677 C C . ILE A 1 86 ? 4.835 -3.073 8.687 1.00 79.62 86 ILE A C 1
ATOM 679 O O . ILE A 1 86 ? 5.176 -3.135 7.508 1.00 79.62 86 ILE A O 1
ATOM 683 N N . LYS A 1 87 ? 5.741 -3.005 9.668 1.00 84.06 87 LYS A N 1
ATOM 684 C CA . LYS A 1 87 ? 7.192 -3.035 9.433 1.00 84.06 87 LYS A CA 1
ATOM 685 C C . LYS A 1 87 ? 7.630 -4.349 8.792 1.00 84.06 87 LYS A C 1
ATOM 687 O O . LYS A 1 87 ? 8.399 -4.310 7.836 1.00 84.06 87 LYS A O 1
ATOM 692 N N . GLU A 1 88 ? 7.145 -5.486 9.280 1.00 86.19 88 GLU A N 1
ATOM 693 C CA . GLU A 1 88 ? 7.429 -6.809 8.711 1.00 86.19 88 GLU A CA 1
ATOM 694 C C . GLU A 1 88 ? 6.900 -6.932 7.277 1.00 86.19 88 GLU A C 1
ATOM 696 O O . GLU A 1 88 ? 7.599 -7.439 6.390 1.00 86.19 88 GLU A O 1
ATOM 701 N N . TRP A 1 89 ? 5.709 -6.390 7.012 1.00 85.12 89 TRP A N 1
ATOM 702 C CA . TRP A 1 89 ? 5.142 -6.317 5.667 1.00 85.12 89 TRP A CA 1
ATOM 703 C C . TRP A 1 89 ? 5.978 -5.447 4.728 1.00 85.12 89 TRP A C 1
ATOM 705 O O . TRP A 1 89 ? 6.343 -5.905 3.643 1.00 85.12 89 TRP A O 1
ATOM 715 N N . PHE A 1 90 ? 6.354 -4.231 5.136 1.00 85.75 90 PHE A N 1
ATOM 716 C CA . PHE A 1 90 ? 7.213 -3.363 4.323 1.00 85.75 90 PHE A CA 1
ATOM 717 C C . PHE A 1 90 ? 8.614 -3.947 4.129 1.00 85.75 90 PHE A C 1
ATOM 719 O O . PHE A 1 90 ? 9.190 -3.801 3.050 1.00 85.75 90 PHE A O 1
ATOM 726 N N . HIS A 1 91 ? 9.153 -4.650 5.126 1.00 88.88 91 HIS A N 1
ATOM 727 C CA . HIS A 1 91 ? 10.411 -5.376 4.988 1.00 88.88 91 HIS A CA 1
ATOM 728 C C . HIS A 1 91 ? 10.294 -6.496 3.946 1.00 88.88 91 HIS A C 1
ATOM 730 O O . HIS A 1 91 ? 11.137 -6.606 3.055 1.00 88.88 91 HIS A O 1
ATOM 736 N N . THR A 1 92 ? 9.211 -7.277 3.993 1.00 90.12 92 THR A N 1
ATOM 737 C CA . THR A 1 92 ? 8.922 -8.322 3.000 1.00 90.12 92 THR A CA 1
ATOM 738 C C . THR A 1 92 ? 8.775 -7.735 1.600 1.00 90.12 92 THR A C 1
ATOM 740 O O . THR A 1 92 ? 9.376 -8.249 0.655 1.00 90.12 92 THR A O 1
ATOM 743 N N . LEU A 1 93 ? 8.018 -6.643 1.458 1.00 88.81 93 LEU A N 1
ATOM 744 C CA . LEU A 1 93 ? 7.855 -5.936 0.191 1.00 88.81 93 LEU A CA 1
ATOM 745 C C . LEU A 1 93 ? 9.213 -5.481 -0.354 1.00 88.81 93 LEU A C 1
ATOM 747 O O . LEU A 1 93 ? 9.536 -5.799 -1.496 1.00 88.81 93 LEU A O 1
ATOM 751 N N . LYS A 1 94 ? 10.037 -4.825 0.475 1.00 88.25 94 LYS A N 1
ATOM 752 C CA . LYS A 1 94 ? 11.385 -4.381 0.098 1.00 88.25 94 LYS A CA 1
ATOM 753 C C . LYS A 1 94 ? 12.243 -5.544 -0.399 1.00 88.25 94 LYS A C 1
ATOM 755 O O . LYS A 1 94 ? 12.741 -5.490 -1.515 1.00 88.25 94 LYS A O 1
ATOM 760 N N . MET A 1 95 ? 12.346 -6.628 0.370 1.00 90.69 95 MET A N 1
ATOM 761 C CA . MET A 1 95 ? 13.139 -7.806 -0.007 1.00 90.69 95 MET A CA 1
ATOM 762 C C . MET A 1 95 ? 12.708 -8.412 -1.351 1.00 90.69 95 MET A C 1
ATOM 764 O O . MET A 1 95 ? 13.536 -8.898 -2.126 1.00 90.69 95 MET A O 1
ATOM 768 N N . ARG A 1 96 ? 11.401 -8.412 -1.635 1.00 89.50 96 ARG A N 1
ATOM 769 C CA . ARG A 1 96 ? 10.837 -8.952 -2.880 1.00 89.50 96 ARG A CA 1
ATOM 770 C C . ARG A 1 96 ? 11.075 -8.013 -4.064 1.00 89.50 96 ARG A C 1
ATOM 772 O O . ARG A 1 96 ? 11.443 -8.500 -5.132 1.00 89.50 96 ARG A O 1
ATOM 779 N N . VAL A 1 97 ? 10.937 -6.704 -3.852 1.00 83.75 97 VAL A N 1
ATOM 780 C CA . VAL A 1 97 ? 11.251 -5.654 -4.834 1.00 83.75 97 VAL A CA 1
ATOM 781 C C . VAL A 1 97 ? 12.745 -5.654 -5.174 1.00 83.75 97 VAL A C 1
ATOM 783 O O . VAL A 1 97 ? 13.096 -5.666 -6.350 1.00 83.75 97 VAL A O 1
ATOM 786 N N . ASP A 1 98 ? 13.626 -5.740 -4.175 1.00 84.50 98 ASP A N 1
ATOM 787 C CA . ASP A 1 98 ? 15.081 -5.778 -4.369 1.00 84.50 98 ASP A CA 1
ATOM 788 C C . ASP A 1 98 ? 15.497 -7.011 -5.188 1.00 84.50 98 ASP A C 1
ATOM 790 O O . ASP A 1 98 ? 16.282 -6.915 -6.132 1.00 84.50 98 ASP A O 1
ATOM 794 N N . ARG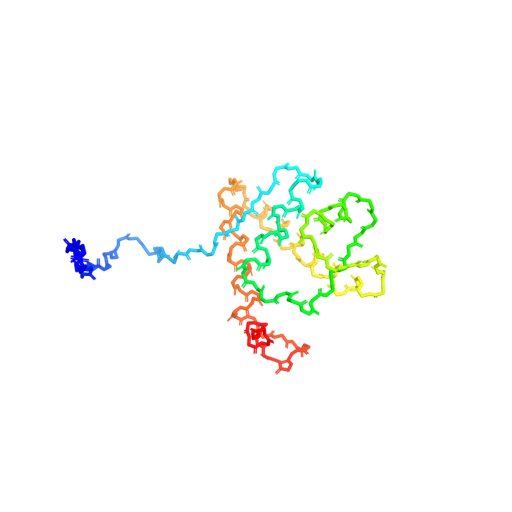 A 1 99 ? 14.923 -8.187 -4.889 1.00 86.88 99 ARG A N 1
ATOM 795 C CA . ARG A 1 99 ? 15.169 -9.408 -5.674 1.00 86.88 99 ARG A CA 1
ATOM 796 C C . ARG A 1 99 ? 14.691 -9.270 -7.118 1.00 86.88 99 ARG A C 1
ATOM 798 O O . ARG A 1 99 ? 15.388 -9.721 -8.026 1.00 86.88 99 ARG A O 1
ATOM 805 N N . PHE A 1 100 ? 13.519 -8.669 -7.322 1.00 83.81 100 PHE A N 1
ATOM 806 C CA . PHE A 1 100 ? 12.990 -8.395 -8.654 1.00 83.81 100 PHE A CA 1
ATOM 807 C C . PHE A 1 100 ? 13.923 -7.465 -9.436 1.00 83.81 100 PHE A C 1
ATOM 809 O O . PHE A 1 100 ? 14.321 -7.821 -10.538 1.00 83.81 100 PHE A O 1
ATOM 816 N N . HIS A 1 101 ? 14.354 -6.347 -8.845 1.00 78.44 101 HIS A N 1
ATOM 817 C CA . HIS A 1 101 ? 15.273 -5.404 -9.487 1.00 78.44 101 HIS A CA 1
ATOM 818 C C . HIS A 1 101 ? 16.630 -6.020 -9.834 1.00 78.44 101 HIS A C 1
ATOM 820 O O . HIS A 1 101 ? 17.135 -5.801 -10.932 1.00 78.44 101 HIS A O 1
ATOM 826 N N . ASN A 1 102 ? 17.206 -6.825 -8.939 1.00 81.62 102 ASN A N 1
ATOM 827 C CA . ASN A 1 102 ? 18.484 -7.495 -9.200 1.00 81.62 102 ASN A CA 1
ATOM 828 C C . ASN A 1 102 ? 18.388 -8.551 -10.311 1.00 81.62 102 ASN A C 1
ATOM 830 O O . ASN A 1 102 ? 19.374 -8.827 -10.986 1.00 81.62 102 ASN A O 1
ATOM 834 N N . SER A 1 103 ? 17.207 -9.143 -10.499 1.00 81.12 103 SER A N 1
ATOM 835 C CA . SER A 1 103 ? 16.964 -10.158 -11.533 1.00 81.12 103 SER A CA 1
ATOM 836 C C . SER A 1 103 ? 16.449 -9.551 -12.843 1.00 81.12 103 SER A C 1
ATOM 838 O O . SER A 1 103 ? 16.434 -10.227 -13.869 1.00 81.12 103 SER A O 1
ATOM 840 N N . TRP A 1 104 ? 15.989 -8.297 -12.812 1.00 73.25 104 TRP A N 1
ATOM 841 C CA . TRP A 1 104 ? 15.331 -7.640 -13.933 1.00 73.25 104 TRP A CA 1
ATOM 842 C C . TRP A 1 104 ? 15.535 -6.119 -13.898 1.00 73.25 104 TRP A C 1
ATOM 844 O O . TRP A 1 104 ? 14.964 -5.408 -13.066 1.00 73.25 104 TRP A O 1
ATOM 854 N N . VAL A 1 105 ? 16.283 -5.586 -14.870 1.00 65.56 105 VAL A N 1
ATOM 855 C CA . VAL A 1 105 ? 16.380 -4.134 -15.100 1.00 65.56 105 VAL A CA 1
ATOM 856 C C . VAL A 1 105 ? 15.095 -3.665 -15.791 1.00 65.56 105 VAL A C 1
ATOM 858 O O . VAL A 1 105 ? 14.968 -3.683 -17.012 1.00 65.56 105 VAL A O 1
ATOM 861 N N . GLY A 1 106 ? 14.088 -3.322 -14.988 1.00 70.75 106 GLY A N 1
ATOM 862 C CA . GLY A 1 106 ? 12.744 -2.987 -15.459 1.00 70.75 106 GLY A CA 1
ATOM 863 C C . GLY A 1 106 ? 12.497 -1.498 -15.694 1.00 70.75 106 GLY A C 1
ATOM 864 O O . GLY A 1 106 ? 13.089 -0.631 -15.057 1.00 70.75 106 GLY A O 1
ATOM 865 N N . SER A 1 107 ? 11.536 -1.200 -16.570 1.00 80.62 107 SER A N 1
ATOM 866 C CA . SER A 1 107 ? 10.954 0.141 -16.684 1.00 80.62 107 SER A CA 1
ATOM 867 C C . SER A 1 107 ? 9.959 0.405 -15.544 1.00 80.62 107 SER A C 1
ATOM 869 O O . SER A 1 107 ? 9.516 -0.519 -14.858 1.00 80.62 107 SER A O 1
ATOM 871 N N . ARG A 1 108 ? 9.516 1.660 -15.380 1.00 79.19 108 ARG A N 1
ATOM 872 C CA . ARG A 1 108 ? 8.426 2.010 -14.445 1.00 79.19 108 ARG A CA 1
ATOM 873 C C . ARG A 1 108 ? 7.167 1.162 -14.674 1.00 79.19 108 ARG A C 1
ATOM 875 O O . ARG A 1 108 ? 6.508 0.792 -13.709 1.00 79.19 108 ARG A O 1
ATOM 882 N N . LEU A 1 109 ? 6.854 0.829 -15.929 1.00 82.38 109 LEU A N 1
ATOM 883 C CA . LEU A 1 109 ? 5.718 -0.032 -16.264 1.00 82.38 109 LEU A CA 1
ATOM 884 C C . LEU A 1 109 ? 5.912 -1.456 -15.727 1.00 82.38 109 LEU A C 1
ATOM 886 O O . LEU A 1 109 ? 4.983 -2.011 -15.149 1.00 82.38 109 LEU A O 1
ATOM 890 N N . SER A 1 110 ? 7.116 -2.018 -15.862 1.00 82.06 110 SER A N 1
ATOM 891 C CA . SER A 1 110 ? 7.445 -3.340 -15.317 1.00 82.06 110 SER A CA 1
ATOM 892 C C . SER A 1 110 ? 7.323 -3.369 -13.793 1.00 82.06 110 SER A C 1
ATOM 894 O O . SER A 1 110 ? 6.821 -4.343 -13.243 1.00 82.06 110 SER A O 1
ATOM 896 N N . VAL A 1 111 ? 7.713 -2.286 -13.110 1.00 81.12 111 VAL A N 1
ATOM 897 C CA . VAL A 1 111 ? 7.525 -2.153 -11.657 1.00 81.12 111 VAL A CA 1
ATOM 898 C C . VAL A 1 111 ? 6.038 -2.099 -11.301 1.00 81.12 111 VAL A C 1
ATOM 900 O O . VAL A 1 111 ? 5.604 -2.844 -10.430 1.00 81.12 111 VAL A O 1
ATOM 903 N N . CYS A 1 112 ? 5.232 -1.286 -11.996 1.00 84.56 112 CYS A N 1
ATOM 904 C CA . CYS A 1 112 ? 3.779 -1.245 -11.781 1.00 84.56 112 CYS A CA 1
ATOM 905 C C . CYS A 1 112 ? 3.127 -2.622 -11.986 1.00 84.56 112 CYS A C 1
ATOM 907 O O . CYS A 1 112 ? 2.307 -3.038 -11.174 1.00 84.56 112 CYS A O 1
ATOM 909 N N . GLN A 1 113 ? 3.506 -3.349 -13.042 1.00 85.56 113 GLN A N 1
ATOM 910 C CA . GLN A 1 113 ? 3.006 -4.702 -13.311 1.00 85.56 113 GLN A CA 1
ATOM 911 C C . GLN A 1 113 ? 3.444 -5.705 -12.244 1.00 85.56 113 GLN A C 1
ATOM 913 O O . GLN A 1 113 ? 2.658 -6.553 -11.831 1.00 85.56 113 GLN A O 1
ATOM 918 N N . TRP A 1 114 ? 4.684 -5.609 -11.773 1.00 87.75 114 TRP A N 1
ATOM 919 C CA . TRP A 1 114 ? 5.161 -6.477 -10.710 1.00 87.75 114 TRP A CA 1
ATOM 920 C C . TRP A 1 114 ? 4.428 -6.207 -9.392 1.00 87.75 114 TRP A C 1
ATOM 922 O O . TRP A 1 114 ? 3.984 -7.151 -8.749 1.00 87.75 114 TRP A O 1
ATOM 932 N N . ILE A 1 115 ? 4.220 -4.936 -9.022 1.00 87.75 115 ILE A N 1
ATOM 933 C CA . ILE A 1 115 ? 3.458 -4.565 -7.818 1.00 87.75 115 ILE A CA 1
ATOM 934 C C . ILE A 1 115 ? 2.009 -5.047 -7.933 1.00 87.75 115 ILE A C 1
ATOM 936 O O . ILE A 1 115 ? 1.469 -5.582 -6.971 1.00 87.75 115 ILE A O 1
ATOM 940 N N . ALA A 1 116 ? 1.394 -4.923 -9.109 1.00 88.94 116 ALA A N 1
ATOM 941 C CA . ALA A 1 116 ? 0.062 -5.454 -9.376 1.00 88.94 116 ALA A CA 1
ATOM 942 C C . ALA A 1 116 ? -0.038 -6.961 -9.091 1.00 88.94 116 ALA A C 1
ATOM 944 O O . ALA A 1 116 ? -0.935 -7.412 -8.380 1.00 88.94 116 ALA A O 1
ATOM 945 N N . LEU A 1 117 ? 0.911 -7.738 -9.621 1.00 89.56 117 LEU A N 1
ATOM 946 C CA . LEU A 1 117 ? 0.981 -9.182 -9.398 1.00 89.56 117 LEU A CA 1
ATOM 947 C C . LEU A 1 117 ? 1.307 -9.522 -7.943 1.00 89.56 117 LEU A C 1
ATOM 949 O O . LEU A 1 117 ? 0.756 -10.477 -7.406 1.00 89.56 117 LEU A O 1
ATOM 953 N N . PHE A 1 118 ? 2.166 -8.734 -7.296 1.00 88.94 118 PHE A N 1
ATOM 954 C CA . PHE A 1 118 ? 2.473 -8.873 -5.878 1.00 88.94 118 PHE A CA 1
ATOM 955 C C . PHE A 1 118 ? 1.206 -8.704 -5.031 1.00 88.94 118 PHE A C 1
ATOM 957 O O . PHE A 1 118 ? 0.897 -9.586 -4.235 1.00 88.94 118 PHE A O 1
ATOM 964 N N . ILE A 1 119 ? 0.442 -7.626 -5.240 1.00 88.44 119 ILE A N 1
ATOM 965 C CA . ILE A 1 119 ? -0.814 -7.362 -4.521 1.00 88.44 119 ILE A CA 1
ATOM 966 C C . ILE A 1 119 ? -1.793 -8.521 -4.724 1.00 88.44 119 ILE A C 1
ATOM 968 O O . ILE A 1 119 ? -2.258 -9.098 -3.746 1.00 88.44 119 ILE A O 1
ATOM 972 N N . HIS A 1 120 ? -2.038 -8.915 -5.977 1.00 90.00 120 HIS A N 1
ATOM 973 C CA . HIS A 1 120 ? -2.946 -10.019 -6.291 1.00 90.00 120 HIS A CA 1
ATOM 974 C C . HIS A 1 120 ? -2.498 -11.331 -5.632 1.00 90.00 120 HIS A C 1
ATOM 976 O O . HIS A 1 120 ? -3.301 -12.083 -5.088 1.00 90.00 120 HIS A O 1
ATOM 982 N N . TYR A 1 121 ? -1.209 -11.664 -5.691 1.00 91.44 121 TYR A N 1
ATOM 983 C CA . TYR A 1 121 ? -0.725 -12.907 -5.099 1.00 91.44 121 TYR A CA 1
ATOM 984 C C . TYR A 1 121 ? -0.928 -12.915 -3.580 1.00 91.44 121 TYR A C 1
ATOM 986 O O . TYR A 1 121 ? -1.431 -13.892 -3.025 1.00 91.44 121 TYR A O 1
ATOM 994 N N . TYR A 1 122 ? -0.558 -11.828 -2.902 1.00 89.62 122 TYR A N 1
ATOM 995 C CA . TYR A 1 122 ? -0.615 -11.762 -1.445 1.00 89.62 122 TYR A CA 1
ATOM 996 C C . TYR A 1 122 ? -2.035 -11.628 -0.891 1.00 89.62 122 TYR A C 1
ATOM 998 O O . TYR A 1 122 ? -2.271 -12.144 0.198 1.00 89.62 122 TYR A O 1
ATOM 1006 N N . ASN A 1 123 ? -2.963 -11.014 -1.631 1.00 88.94 123 ASN A N 1
ATOM 1007 C CA . ASN A 1 123 ? -4.343 -10.829 -1.181 1.00 88.94 123 ASN A CA 1
ATOM 1008 C C . ASN A 1 123 ? -5.270 -11.980 -1.598 1.00 88.94 123 ASN A C 1
ATOM 1010 O O . ASN A 1 123 ? -6.095 -12.409 -0.793 1.00 88.94 123 ASN A O 1
ATOM 1014 N N . ASP A 1 124 ? -5.117 -12.503 -2.820 1.00 89.94 124 ASP A N 1
ATOM 1015 C CA . ASP A 1 124 ? -6.106 -13.392 -3.448 1.00 89.94 124 ASP A CA 1
ATOM 1016 C C . ASP A 1 124 ? -5.639 -14.841 -3.621 1.00 89.94 124 ASP A C 1
ATOM 1018 O O . ASP A 1 124 ? -6.442 -15.709 -3.971 1.00 89.94 124 ASP A O 1
ATOM 1022 N N . GLN A 1 125 ? -4.351 -15.135 -3.434 1.00 91.06 125 GLN A N 1
ATOM 1023 C CA . GLN A 1 125 ? -3.809 -16.476 -3.701 1.00 91.06 125 GLN A CA 1
ATOM 1024 C C . GLN A 1 125 ? -3.057 -17.072 -2.518 1.00 91.06 125 GLN A C 1
ATOM 1026 O O . GLN A 1 125 ? -3.102 -18.283 -2.325 1.00 91.06 125 GLN A O 1
ATOM 1031 N N . ARG A 1 126 ? -2.356 -16.252 -1.731 1.00 89.44 126 ARG A N 1
ATOM 1032 C CA . ARG A 1 126 ? -1.494 -16.727 -0.651 1.00 89.44 126 ARG A CA 1
ATOM 1033 C C . ARG A 1 126 ? -2.309 -17.062 0.610 1.00 89.44 126 ARG A C 1
ATOM 1035 O O . ARG A 1 126 ? -2.862 -16.147 1.218 1.00 89.44 126 ARG A O 1
ATOM 1042 N N . PRO A 1 127 ? -2.290 -18.322 1.082 1.00 89.19 127 PRO A N 1
ATOM 1043 C CA . PRO A 1 127 ? -2.806 -18.674 2.402 1.00 89.19 127 PRO A CA 1
ATOM 1044 C C . PRO A 1 127 ? -2.017 -17.945 3.491 1.00 89.19 127 PRO A C 1
ATOM 1046 O O . PRO A 1 127 ? -0.779 -17.917 3.450 1.00 89.19 127 PRO A O 1
ATOM 1049 N N . HIS A 1 128 ? -2.703 -17.374 4.479 1.00 84.38 128 HIS A N 1
ATOM 1050 C CA . HIS A 1 128 ? -2.047 -16.664 5.570 1.00 84.38 128 HIS A CA 1
ATOM 1051 C C . HIS A 1 128 ? -2.162 -17.437 6.887 1.00 84.38 128 HIS A C 1
ATOM 1053 O O . HIS A 1 128 ? -3.257 -17.701 7.376 1.00 84.38 128 HIS A O 1
ATOM 1059 N N . GLN A 1 129 ? -1.024 -17.770 7.506 1.00 85.62 129 GLN A N 1
ATOM 1060 C CA . GLN A 1 129 ? -0.997 -18.563 8.743 1.00 85.62 129 GLN A CA 1
ATOM 1061 C C . GLN A 1 129 ? -1.754 -17.880 9.889 1.00 85.62 129 GLN A C 1
ATOM 1063 O O . GLN A 1 129 ? -2.526 -18.533 10.579 1.00 85.62 129 GLN A O 1
ATOM 1068 N N . ALA A 1 130 ? -1.598 -16.560 10.047 1.00 83.75 130 ALA A N 1
ATOM 1069 C CA . ALA A 1 130 ? -2.345 -15.806 11.060 1.00 83.75 130 ALA A CA 1
ATOM 1070 C C . ALA A 1 130 ? -3.863 -15.740 10.792 1.00 83.75 130 ALA A C 1
ATOM 1072 O O . ALA A 1 130 ? -4.610 -15.342 11.674 1.00 83.75 130 ALA A O 1
ATOM 1073 N N . LEU A 1 131 ? -4.312 -16.126 9.590 1.00 86.50 131 LEU A N 1
ATOM 1074 C CA . LEU A 1 131 ? -5.723 -16.164 9.192 1.00 86.50 131 LEU A CA 1
ATOM 1075 C C . LEU A 1 131 ? -6.237 -17.609 9.078 1.00 86.50 131 LEU A C 1
ATOM 1077 O O . LEU A 1 131 ? -7.175 -17.884 8.336 1.00 86.50 131 LEU A O 1
ATOM 1081 N N . ASN A 1 132 ? -5.604 -18.564 9.769 1.00 90.38 132 ASN A N 1
ATOM 1082 C CA . ASN A 1 132 ? -5.946 -19.991 9.700 1.00 90.38 132 ASN A CA 1
ATOM 1083 C C . ASN A 1 132 ? -5.905 -20.565 8.272 1.00 90.38 132 ASN A C 1
ATOM 1085 O O . ASN A 1 132 ? -6.695 -21.431 7.910 1.00 90.38 132 ASN A O 1
ATOM 1089 N N . GLY A 1 133 ? -4.993 -20.060 7.438 1.00 90.00 133 GLY A N 1
ATOM 1090 C CA . GLY A 1 133 ? -4.862 -20.474 6.042 1.00 90.00 133 GLY A CA 1
ATOM 1091 C C . GLY A 1 133 ? -5.844 -19.795 5.086 1.00 90.00 133 GLY A C 1
ATOM 1092 O O . GLY A 1 133 ? -5.722 -20.001 3.880 1.00 90.00 133 GLY A O 1
ATOM 1093 N N . ARG A 1 134 ? -6.755 -18.948 5.581 1.00 91.94 134 ARG A N 1
ATOM 1094 C CA . ARG A 1 134 ? -7.600 -18.102 4.731 1.00 91.94 134 ARG A CA 1
ATOM 1095 C C . ARG A 1 134 ? -6.772 -17.034 4.024 1.00 91.94 134 ARG A C 1
ATOM 1097 O O . ARG A 1 134 ? -5.656 -16.689 4.442 1.00 91.94 134 ARG A O 1
ATOM 1104 N N . ARG A 1 135 ? -7.298 -16.558 2.902 1.00 92.62 135 ARG A N 1
ATOM 1105 C CA . ARG A 1 135 ? -6.690 -15.506 2.085 1.00 92.62 135 ARG A CA 1
ATOM 1106 C C . ARG A 1 135 ? -7.124 -14.145 2.621 1.00 92.62 135 ARG A C 1
ATOM 1108 O O . ARG A 1 135 ? -8.276 -14.015 3.019 1.00 92.62 135 ARG A O 1
ATOM 1115 N N . PRO A 1 136 ? -6.265 -13.114 2.599 1.00 89.25 136 PRO A N 1
ATOM 1116 C CA . PRO A 1 136 ? -6.643 -11.797 3.110 1.00 89.25 136 PRO A CA 1
ATOM 1117 C C . PRO A 1 136 ? -7.939 -11.231 2.516 1.00 89.25 136 PRO A C 1
ATOM 1119 O O . PRO A 1 136 ? -8.724 -10.649 3.253 1.00 89.25 136 PRO A O 1
ATOM 1122 N N . VAL A 1 137 ? -8.208 -11.455 1.224 1.00 89.62 137 VAL A N 1
ATOM 1123 C CA . VAL A 1 137 ? -9.457 -11.008 0.577 1.00 89.62 137 VAL A CA 1
ATOM 1124 C C . VAL A 1 137 ? -10.725 -11.641 1.172 1.00 89.62 137 VAL A C 1
ATOM 1126 O O . VAL A 1 137 ? -11.804 -11.090 1.026 1.00 89.62 137 VAL A O 1
ATOM 1129 N N . GLU A 1 138 ? -10.614 -12.783 1.853 1.00 88.31 138 GLU A N 1
ATOM 1130 C CA . GLU A 1 138 ? -11.747 -13.469 2.490 1.00 88.31 138 GLU A CA 1
ATOM 1131 C C . GLU A 1 138 ? -12.069 -12.909 3.885 1.00 88.31 138 GLU A C 1
ATOM 1133 O O . GLU A 1 138 ? -13.130 -13.203 4.427 1.00 88.31 138 GLU A O 1
ATOM 1138 N N . GLU A 1 139 ? -11.162 -12.124 4.477 1.00 85.81 139 GLU A N 1
ATOM 1139 C CA . GLU A 1 139 ? -11.364 -11.494 5.790 1.00 85.81 139 GLU A CA 1
ATOM 1140 C C . GLU A 1 139 ? -11.834 -10.040 5.693 1.00 85.81 139 GLU A C 1
ATOM 1142 O O . GLU A 1 139 ? -12.336 -9.491 6.672 1.00 85.81 139 GLU A O 1
ATOM 1147 N N . VAL A 1 140 ? -11.626 -9.402 4.541 1.00 75.19 140 VAL A N 1
ATOM 1148 C CA . VAL A 1 140 ? -12.005 -8.010 4.298 1.00 75.19 140 VAL A CA 1
ATOM 1149 C C . VAL A 1 140 ? -13.365 -8.023 3.599 1.00 75.19 140 VAL A C 1
ATOM 1151 O O . VAL A 1 140 ? -13.425 -8.236 2.390 1.00 75.19 140 VAL A O 1
ATOM 1154 N N . ASN A 1 141 ? -14.436 -7.862 4.382 1.00 53.22 141 ASN A N 1
ATOM 1155 C CA . ASN A 1 141 ? -15.808 -7.680 3.891 1.00 53.22 141 ASN A CA 1
ATOM 1156 C C . ASN A 1 141 ? -16.067 -6.221 3.525 1.00 53.22 141 ASN A C 1
ATOM 1158 O O . ASN A 1 141 ? -15.691 -5.357 4.347 1.00 53.22 141 ASN A O 1
#

Organism: NCBI:txid1227487